Protein AF-A0A914HN66-F1 (afdb_monomer_lite)

Radius of gyration: 15.81 Å; chains: 1; bounding box: 51×20×31 Å

Organism: Globodera rostochiensis (NCBI:txid31243)

Secondary structure (DSSP, 8-state):
----HHHHHHHHHHT---HHHHHHHHHTS-HHHIIIIIGGG-HHHHHHHHHHHHHHHHHHHHHHT----

pLDDT: mean 75.93, std 13.53, range [44.72, 90.5]

Sequence (69 aa):
MSGNPKKVEERLKEIFICDDVLFDVFTFFGHFVLGLKVVLISDQFDFLVDAHFKLNEWSLGYVLGSKPP

Foldseek 3Di:
DDDDVVVVVVVVVVVDDDLVVVLVVCVVPDLCCQVPPQCVPDPVSVVSSVVSCVVVVCVVCVVVVNDDD

Structure (mmCIF, N/CA/C/O backbone):
data_AF-A0A914HN66-F1
#
_entry.id   AF-A0A914HN66-F1
#
loop_
_atom_site.group_PDB
_atom_site.id
_atom_site.type_symbol
_atom_site.label_atom_id
_atom_site.label_alt_id
_atom_site.label_comp_id
_atom_site.label_asym_id
_atom_site.label_entity_id
_atom_site.label_seq_id
_atom_site.pdbx_PDB_ins_code
_atom_site.Cartn_x
_atom_site.Cartn_y
_atom_site.Cartn_z
_atom_site.occupancy
_atom_site.B_iso_or_equiv
_atom_site.auth_seq_id
_atom_site.auth_comp_id
_atom_site.auth_asym_id
_atom_site.auth_atom_id
_atom_site.pdbx_PDB_model_num
ATOM 1 N N . MET A 1 1 ? -27.461 11.186 6.582 1.00 50.00 1 MET A N 1
ATOM 2 C CA . MET A 1 1 ? -27.499 10.094 7.579 1.00 50.00 1 MET A CA 1
ATOM 3 C C . MET A 1 1 ? -26.223 10.162 8.406 1.00 50.00 1 MET A C 1
ATOM 5 O O . MET A 1 1 ? -25.159 9.927 7.854 1.00 50.00 1 MET A O 1
ATOM 9 N N . SER A 1 2 ? -26.295 10.546 9.682 1.00 58.28 2 SER A N 1
ATOM 10 C CA . SER A 1 2 ? -25.133 10.565 10.582 1.00 58.28 2 SER A CA 1
ATOM 11 C C . SER A 1 2 ? -24.980 9.189 11.234 1.00 58.28 2 SER A C 1
ATOM 13 O O . SER A 1 2 ? -25.642 8.881 12.226 1.00 58.28 2 SER A O 1
ATOM 15 N N . GLY A 1 3 ? -24.161 8.323 10.637 1.00 62.19 3 GLY A N 1
ATOM 16 C CA . GLY A 1 3 ? -23.782 7.059 11.265 1.00 62.19 3 GLY A CA 1
ATOM 17 C C . GLY A 1 3 ? -22.965 7.328 12.529 1.00 62.19 3 GLY A C 1
ATOM 18 O O . GLY A 1 3 ? -22.078 8.174 12.518 1.00 62.19 3 GLY A 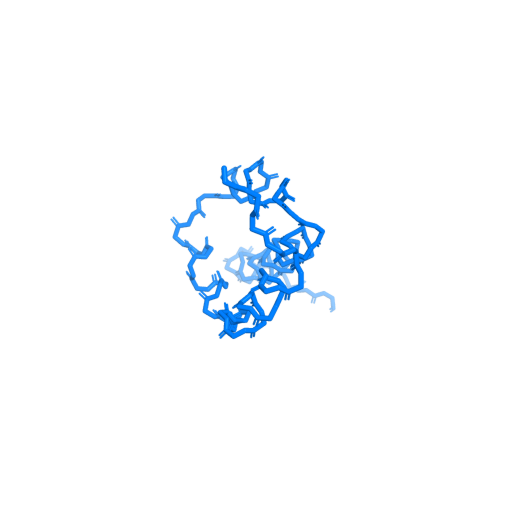O 1
ATOM 19 N N . ASN A 1 4 ? -23.271 6.628 13.623 1.00 75.88 4 ASN A N 1
ATOM 20 C CA . ASN A 1 4 ? -22.488 6.703 14.857 1.00 75.88 4 ASN A CA 1
ATOM 21 C C . ASN A 1 4 ? -21.026 6.303 14.559 1.00 75.88 4 ASN A C 1
ATOM 23 O O . ASN A 1 4 ? -20.821 5.168 14.125 1.00 75.88 4 ASN A O 1
ATOM 27 N N . PRO A 1 5 ? -20.019 7.163 14.799 1.00 68.44 5 PRO A N 1
ATOM 28 C CA . PRO A 1 5 ? -18.631 6.900 14.400 1.00 68.44 5 PRO A CA 1
ATOM 29 C C . PRO A 1 5 ? -18.062 5.625 15.038 1.00 68.44 5 PRO A C 1
ATOM 31 O O . PRO A 1 5 ? -17.385 4.855 14.366 1.00 68.44 5 PRO A O 1
ATOM 34 N N . LYS A 1 6 ? -18.471 5.311 16.276 1.00 73.31 6 LYS A N 1
ATOM 35 C CA . LYS A 1 6 ? -18.109 4.062 16.975 1.00 73.31 6 LYS A CA 1
ATOM 36 C C . LYS A 1 6 ? -18.519 2.796 16.210 1.00 73.31 6 LYS A C 1
ATOM 38 O O . LYS A 1 6 ? -17.753 1.847 16.132 1.00 73.31 6 LYS A O 1
ATOM 43 N N . LYS A 1 7 ? -19.697 2.811 15.572 1.00 71.06 7 LYS A N 1
ATOM 44 C CA . LYS A 1 7 ? -20.180 1.691 14.744 1.00 71.06 7 LYS A CA 1
ATOM 45 C C . LYS A 1 7 ? -19.447 1.581 13.408 1.00 71.06 7 LYS A C 1
ATOM 47 O O . LYS A 1 7 ? -19.512 0.536 12.774 1.00 71.06 7 LYS A O 1
ATOM 52 N N . VAL A 1 8 ? -18.826 2.656 12.924 1.00 70.31 8 VAL A N 1
ATOM 53 C CA . VAL A 1 8 ? -18.048 2.628 11.677 1.00 70.31 8 VAL A CA 1
ATOM 54 C C . VAL A 1 8 ? -16.675 2.017 11.938 1.00 70.31 8 VAL A C 1
ATOM 56 O O . VAL A 1 8 ? -16.248 1.159 11.175 1.00 70.31 8 VAL A O 1
ATOM 59 N N . GLU A 1 9 ? -16.037 2.398 13.043 1.00 70.94 9 GLU A N 1
ATOM 60 C CA . GLU A 1 9 ? -14.745 1.855 13.477 1.00 70.94 9 GLU A CA 1
ATOM 61 C C . GLU A 1 9 ? -14.790 0.344 13.746 1.00 70.94 9 GLU A C 1
ATOM 63 O O . GLU A 1 9 ? -13.903 -0.384 13.307 1.00 70.94 9 GLU A O 1
ATOM 68 N N . GLU A 1 10 ? -15.837 -0.147 14.419 1.00 74.94 10 GLU A N 1
ATOM 69 C CA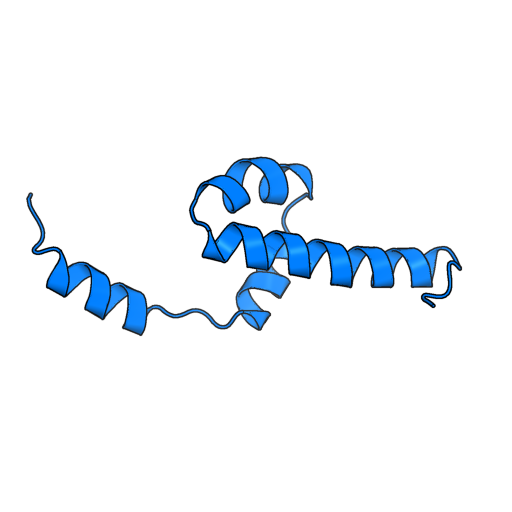 . GLU A 1 10 ? -16.021 -1.585 14.676 1.00 74.94 10 GLU A CA 1
ATOM 70 C C . GLU A 1 10 ? -16.143 -2.388 13.376 1.00 74.94 10 GLU A C 1
ATOM 72 O O . GLU A 1 10 ? -15.482 -3.410 13.216 1.00 74.94 10 GLU A O 1
ATOM 77 N N . ARG A 1 11 ? -16.911 -1.883 12.404 1.00 69.19 11 ARG A N 1
ATOM 78 C CA . ARG A 1 11 ? -17.041 -2.536 11.095 1.00 69.19 11 ARG A CA 1
ATOM 79 C C . ARG A 1 11 ? -15.750 -2.472 10.289 1.00 69.19 11 ARG A C 1
ATOM 81 O O . ARG A 1 11 ? -15.428 -3.430 9.610 1.00 69.19 11 ARG A O 1
ATOM 88 N N . LEU A 1 12 ? -15.001 -1.371 10.343 1.00 70.12 12 LEU A N 1
ATOM 89 C CA . LEU A 1 12 ? -13.710 -1.274 9.651 1.00 70.12 12 LEU A CA 1
ATOM 90 C C . LEU A 1 12 ? -12.683 -2.265 10.214 1.00 70.12 12 LEU A C 1
ATOM 92 O O . LEU A 1 12 ? -11.896 -2.808 9.447 1.00 70.12 12 LEU A O 1
ATOM 96 N N . LYS A 1 13 ? -12.736 -2.555 11.521 1.00 69.62 13 LYS A N 1
ATOM 97 C CA . LYS A 1 13 ? -11.935 -3.622 12.142 1.00 69.62 13 LYS A CA 1
ATOM 98 C C . LYS A 1 13 ? -12.372 -5.025 11.713 1.00 69.62 13 LYS A C 1
ATOM 100 O O . LYS A 1 13 ? -11.519 -5.893 11.578 1.00 69.62 13 LYS A O 1
ATOM 105 N N . GLU A 1 14 ? -13.664 -5.256 11.478 1.00 70.44 14 GLU A N 1
ATOM 106 C CA . GLU A 1 14 ? -14.153 -6.523 10.903 1.00 70.44 14 GLU A CA 1
ATOM 107 C C . GLU A 1 14 ? -13.756 -6.701 9.432 1.00 70.44 14 GLU A C 1
ATOM 109 O O . GLU A 1 14 ? -13.492 -7.821 9.005 1.00 70.44 14 GLU A O 1
ATOM 114 N N . ILE A 1 15 ? -13.679 -5.614 8.657 1.00 68.50 15 ILE A N 1
ATOM 115 C CA . ILE A 1 15 ? -13.293 -5.640 7.234 1.00 68.50 15 ILE A CA 1
ATOM 116 C C . ILE A 1 15 ? -11.763 -5.519 7.085 1.00 68.50 15 ILE A C 1
ATOM 118 O O . ILE A 1 15 ? -11.265 -5.020 6.079 1.00 68.50 15 ILE A O 1
ATOM 122 N N . PHE A 1 16 ? -10.993 -5.949 8.086 1.00 69.00 16 PHE A N 1
ATOM 123 C CA . PHE A 1 16 ? -9.538 -5.921 8.001 1.00 69.00 16 PHE A CA 1
ATOM 124 C C . PHE A 1 16 ? -9.066 -6.927 6.942 1.00 69.00 16 PHE A C 1
ATOM 126 O O . PHE A 1 16 ? -9.088 -8.141 7.145 1.00 69.00 16 PHE A O 1
ATOM 133 N N . ILE A 1 17 ? -8.683 -6.407 5.778 1.00 79.06 17 ILE A N 1
ATOM 134 C CA . ILE A 1 17 ? -8.095 -7.182 4.688 1.00 79.06 17 ILE A CA 1
ATOM 135 C C . ILE A 1 17 ? -6.613 -7.348 5.016 1.00 79.06 17 ILE A C 1
ATOM 137 O O . ILE A 1 17 ? -5.942 -6.380 5.356 1.00 79.06 17 ILE A O 1
ATOM 141 N N . CYS A 1 18 ? -6.119 -8.581 4.933 1.00 85.44 18 CYS A N 1
ATOM 142 C CA . CYS A 1 18 ? -4.715 -8.885 5.178 1.00 85.44 18 CYS A CA 1
ATOM 143 C C . CYS A 1 18 ? -3.807 -8.113 4.207 1.00 85.44 18 CYS A C 1
ATOM 145 O O . CYS A 1 18 ? -4.107 -8.036 3.012 1.00 85.44 18 CYS A O 1
ATOM 147 N N . ASP A 1 19 ? -2.690 -7.597 4.723 1.00 84.62 19 ASP A N 1
ATOM 148 C CA . ASP A 1 19 ? -1.703 -6.833 3.956 1.00 84.62 19 ASP A CA 1
ATOM 149 C C . ASP A 1 19 ? -1.227 -7.601 2.712 1.00 84.62 19 ASP A C 1
ATOM 151 O O . ASP A 1 19 ? -1.117 -7.012 1.641 1.00 84.62 19 ASP A O 1
ATOM 155 N N . ASP A 1 20 ? -1.056 -8.926 2.807 1.00 85.12 20 ASP A N 1
ATOM 156 C CA . ASP A 1 20 ? -0.668 -9.787 1.680 1.00 85.12 20 ASP A CA 1
ATOM 157 C C . ASP A 1 20 ? -1.681 -9.745 0.525 1.00 85.12 20 ASP A C 1
ATOM 159 O O . ASP A 1 20 ? -1.306 -9.666 -0.644 1.00 85.12 20 ASP A O 1
ATOM 163 N N . VAL A 1 21 ? -2.980 -9.749 0.843 1.00 88.31 21 VAL A N 1
ATOM 164 C CA . VAL A 1 21 ? -4.049 -9.662 -0.166 1.00 88.31 21 VAL A CA 1
ATOM 165 C C . VAL A 1 21 ? -4.049 -8.279 -0.812 1.00 88.31 21 VAL A C 1
ATOM 167 O O . VAL A 1 21 ? -4.256 -8.149 -2.017 1.00 88.31 21 VAL A O 1
ATOM 170 N N . LEU A 1 22 ? -3.795 -7.237 -0.023 1.00 87.00 22 LEU A N 1
ATOM 171 C CA . LEU A 1 22 ? -3.659 -5.872 -0.521 1.00 87.00 22 LEU A CA 1
ATOM 172 C C . LEU A 1 22 ? -2.444 -5.712 -1.439 1.00 87.00 22 LEU A C 1
ATOM 174 O O . LEU A 1 22 ? -2.568 -5.085 -2.491 1.00 87.00 22 LEU A O 1
ATOM 178 N N . PHE A 1 23 ? -1.309 -6.317 -1.092 1.00 86.44 23 PHE A N 1
ATOM 179 C CA . PHE A 1 23 ? -0.122 -6.333 -1.942 1.00 86.44 23 PHE A CA 1
ATOM 180 C C . PHE A 1 23 ? -0.371 -7.039 -3.272 1.00 86.44 23 PHE A C 1
ATOM 182 O O . PHE A 1 23 ? 0.031 -6.513 -4.309 1.00 86.44 23 PHE A O 1
ATOM 189 N N . ASP A 1 24 ? -1.074 -8.172 -3.259 1.00 86.50 24 ASP A N 1
ATOM 190 C CA . ASP A 1 24 ? -1.417 -8.898 -4.485 1.00 86.50 24 ASP A CA 1
ATOM 191 C C . ASP A 1 24 ? -2.334 -8.057 -5.389 1.00 86.50 24 ASP A C 1
ATOM 193 O O . ASP A 1 24 ? -2.119 -7.939 -6.597 1.00 86.50 24 ASP A O 1
ATOM 197 N N . VAL A 1 25 ? -3.299 -7.350 -4.791 1.00 87.75 25 VAL A N 1
ATOM 198 C CA . VAL A 1 25 ? -4.145 -6.380 -5.498 1.00 87.75 25 VAL A CA 1
ATOM 199 C C . VAL A 1 25 ? -3.318 -5.220 -6.068 1.00 87.75 25 VAL A C 1
ATOM 201 O O . VAL A 1 25 ? -3.562 -4.792 -7.198 1.00 87.75 25 VAL A O 1
ATOM 204 N N . PHE A 1 26 ? -2.323 -4.721 -5.332 1.00 87.31 26 PHE A N 1
ATOM 205 C CA . PHE A 1 26 ? -1.452 -3.633 -5.782 1.00 87.31 26 PHE A CA 1
ATOM 206 C C . PHE A 1 26 ? -0.626 -4.003 -7.012 1.00 87.31 26 PHE A C 1
ATOM 208 O O . PHE A 1 26 ? -0.470 -3.155 -7.887 1.00 87.31 26 PHE A O 1
ATOM 215 N N . THR A 1 27 ? -0.209 -5.260 -7.162 1.00 85.38 27 THR A N 1
ATOM 216 C CA . THR A 1 27 ? 0.494 -5.736 -8.367 1.00 85.38 27 THR A CA 1
ATOM 217 C C . THR A 1 27 ? -0.304 -5.550 -9.663 1.00 85.38 27 THR A C 1
ATOM 219 O O . THR A 1 27 ? 0.288 -5.433 -10.736 1.00 85.38 27 THR A O 1
ATOM 222 N N . PHE A 1 28 ? -1.639 -5.483 -9.591 1.00 84.50 28 PHE A N 1
ATOM 223 C CA . PHE A 1 28 ? -2.495 -5.209 -10.754 1.00 84.50 28 PHE A CA 1
ATOM 224 C C . PHE A 1 28 ? -2.645 -3.713 -11.062 1.00 84.50 28 PHE A C 1
ATOM 226 O O . PHE A 1 28 ? -3.108 -3.346 -12.146 1.00 84.50 28 PHE A O 1
ATOM 233 N N . PHE A 1 29 ? -2.265 -2.838 -10.131 1.00 83.75 29 PHE A N 1
ATOM 234 C CA . PHE A 1 29 ? -2.319 -1.394 -10.300 1.00 83.75 29 PHE A CA 1
ATOM 235 C C . PHE A 1 29 ? -0.951 -0.836 -10.695 1.00 83.75 29 PHE A C 1
ATOM 237 O O . PHE A 1 29 ? 0.094 -1.219 -10.183 1.00 83.75 29 PHE A O 1
ATOM 244 N N . GLY A 1 30 ? -0.943 0.133 -11.611 1.00 81.06 30 GLY A N 1
ATOM 245 C CA . GLY A 1 30 ? 0.295 0.830 -11.957 1.00 81.06 30 GLY A CA 1
ATOM 246 C C . GLY A 1 30 ? 0.828 1.652 -10.780 1.00 81.06 30 GLY A C 1
ATOM 247 O O . GLY A 1 30 ? 0.044 2.232 -10.024 1.00 81.06 30 GLY A O 1
ATOM 248 N N . HIS A 1 31 ? 2.157 1.797 -10.691 1.00 81.69 31 HIS A N 1
ATOM 249 C CA . HIS A 1 31 ? 2.830 2.589 -9.649 1.00 81.69 31 HIS A CA 1
ATOM 250 C C . HIS A 1 31 ? 2.234 4.000 -9.491 1.00 81.69 31 HIS A C 1
ATOM 252 O O . HIS A 1 31 ? 2.069 4.495 -8.381 1.00 81.69 31 HIS A O 1
ATOM 258 N N . PHE A 1 32 ? 1.830 4.628 -10.599 1.00 81.88 32 PHE A N 1
ATOM 259 C CA . PHE A 1 32 ? 1.199 5.948 -10.585 1.00 81.88 32 PHE A CA 1
ATOM 260 C C . PHE A 1 32 ? -0.164 5.965 -9.874 1.00 81.88 32 PHE A C 1
ATOM 262 O O . PHE A 1 32 ? -0.486 6.915 -9.167 1.00 81.88 32 PHE A O 1
ATOM 269 N N . VAL A 1 33 ? -0.974 4.913 -10.031 1.00 87.75 33 VAL A N 1
ATOM 270 C CA . VAL A 1 33 ? -2.276 4.808 -9.356 1.00 87.75 33 VAL A CA 1
ATOM 271 C C . VAL A 1 33 ? -2.071 4.587 -7.859 1.00 87.75 33 VAL A C 1
ATOM 273 O O . VAL A 1 33 ? -2.737 5.237 -7.054 1.00 87.75 33 VAL A O 1
ATOM 276 N N . LEU A 1 34 ? -1.117 3.737 -7.482 1.00 88.19 34 LEU A N 1
ATOM 277 C CA . LEU A 1 34 ? -0.800 3.467 -6.080 1.00 88.19 34 LEU A CA 1
ATOM 278 C C . LEU A 1 34 ? -0.253 4.714 -5.367 1.00 88.19 34 LEU A C 1
ATOM 280 O O . LEU A 1 34 ? -0.815 5.144 -4.361 1.00 88.19 34 LEU A O 1
ATOM 284 N N . GLY A 1 35 ? 0.769 5.357 -5.937 1.00 83.62 35 GLY A N 1
ATOM 285 C CA . GLY A 1 35 ? 1.437 6.507 -5.321 1.00 83.62 35 GLY A CA 1
ATOM 286 C C . GLY A 1 35 ? 0.633 7.810 -5.335 1.00 83.62 35 GLY A C 1
ATOM 287 O O . GLY A 1 35 ? 0.896 8.687 -4.521 1.00 83.62 35 GLY A O 1
ATOM 288 N N . LEU A 1 36 ? -0.350 7.961 -6.232 1.00 86.44 36 LEU A N 1
ATOM 289 C CA . LEU A 1 36 ? -1.130 9.200 -6.333 1.00 86.44 36 LEU A CA 1
ATOM 290 C C . LEU A 1 36 ? -2.548 9.078 -5.775 1.00 86.44 36 LEU A C 1
ATOM 292 O O . LEU A 1 36 ? -3.086 10.058 -5.273 1.00 86.44 36 LEU A O 1
ATOM 296 N N . LYS A 1 37 ? -3.188 7.910 -5.893 1.00 87.31 37 LYS A N 1
ATOM 297 C CA . LYS A 1 37 ? -4.572 7.725 -5.430 1.00 87.31 37 LYS A CA 1
ATOM 298 C C . LYS A 1 37 ? -4.664 6.943 -4.135 1.00 87.31 37 LYS A C 1
ATOM 300 O O . LYS A 1 37 ? -5.488 7.313 -3.313 1.00 87.31 37 LYS A O 1
ATOM 305 N N . VAL A 1 38 ? -3.878 5.880 -3.965 1.00 87.06 38 VAL A N 1
ATOM 306 C CA . VAL A 1 38 ? -4.017 4.975 -2.810 1.00 87.06 38 VAL A CA 1
ATOM 307 C C . VAL A 1 38 ? -3.322 5.543 -1.574 1.00 87.06 38 VAL A C 1
ATOM 309 O O . VAL A 1 38 ? -3.928 5.581 -0.507 1.00 87.06 38 VAL A O 1
ATOM 312 N N . VAL A 1 39 ? -2.123 6.103 -1.749 1.00 89.00 39 VAL A N 1
ATOM 313 C CA . VAL A 1 39 ? -1.364 6.830 -0.712 1.00 89.00 39 VAL A CA 1
ATOM 314 C C . VAL A 1 39 ? -2.192 7.916 -0.013 1.00 89.00 39 VAL A C 1
ATOM 316 O O . VAL A 1 39 ? -2.130 8.076 1.198 1.00 89.00 39 VAL A O 1
ATOM 319 N N . LEU A 1 40 ? -3.030 8.638 -0.766 1.00 89.38 40 LEU A N 1
ATOM 320 C CA . LEU A 1 40 ? -3.797 9.772 -0.239 1.00 89.38 40 LEU A CA 1
ATOM 321 C C . LEU A 1 40 ? -5.010 9.361 0.608 1.00 89.38 40 LEU A C 1
ATOM 323 O O . LEU A 1 40 ? -5.666 10.225 1.187 1.00 89.38 40 LEU A O 1
ATOM 327 N N . ILE A 1 41 ? -5.357 8.072 0.645 1.00 88.00 41 ILE A N 1
ATOM 328 C CA . ILE A 1 41 ? -6.558 7.595 1.342 1.00 88.00 41 ILE A CA 1
ATOM 329 C C . ILE A 1 41 ? -6.323 7.551 2.853 1.00 88.00 41 ILE A C 1
ATOM 331 O O . ILE A 1 41 ? -7.238 7.845 3.622 1.00 88.00 41 ILE A O 1
ATOM 335 N N . SER A 1 42 ? -5.127 7.152 3.288 1.00 85.69 42 SER A N 1
ATOM 336 C CA . SER A 1 42 ? -4.796 7.009 4.706 1.00 85.69 42 SER A CA 1
ATOM 337 C C . SER A 1 42 ? -3.299 6.809 4.906 1.00 85.69 42 SER A C 1
ATOM 339 O O . SER A 1 42 ? -2.653 6.158 4.088 1.00 85.69 42 SER A O 1
ATOM 341 N N . ASP A 1 43 ? -2.801 7.231 6.066 1.00 87.44 43 ASP A N 1
ATOM 342 C CA . ASP A 1 43 ? -1.440 6.958 6.536 1.00 87.44 43 ASP A CA 1
ATOM 343 C C . ASP A 1 43 ? -1.107 5.450 6.555 1.00 87.44 43 ASP A C 1
ATOM 345 O O . ASP A 1 43 ? 0.037 5.060 6.330 1.00 87.44 43 ASP A O 1
ATOM 349 N N . GLN A 1 44 ? -2.099 4.569 6.766 1.00 86.31 44 GLN A N 1
ATOM 350 C CA . GLN A 1 44 ? -1.883 3.118 6.663 1.00 86.31 44 GLN A CA 1
ATOM 351 C C . GLN A 1 44 ? -1.560 2.698 5.223 1.00 86.31 44 GLN A C 1
ATOM 353 O O . GLN A 1 44 ? -0.673 1.876 5.001 1.00 86.31 44 GLN A O 1
ATOM 358 N N . PHE A 1 45 ? -2.280 3.255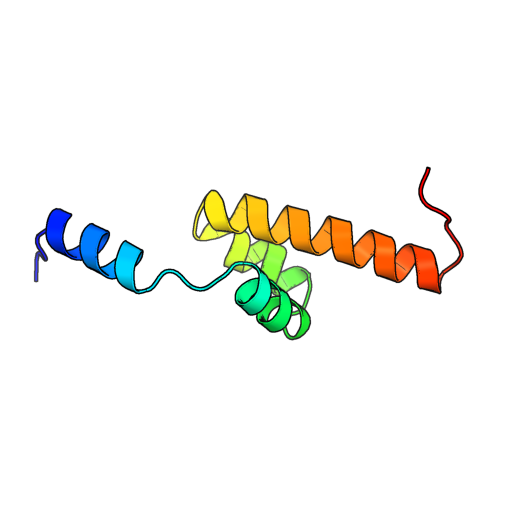 4.245 1.00 87.75 45 PHE A N 1
ATOM 359 C CA . PHE A 1 45 ? -2.051 2.959 2.834 1.00 87.75 45 PHE A CA 1
ATOM 360 C C . PHE A 1 45 ? -0.752 3.572 2.329 1.00 87.75 45 PHE A C 1
ATOM 362 O O . PHE A 1 45 ? -0.114 2.964 1.477 1.00 87.75 45 PHE A O 1
ATOM 369 N N . ASP A 1 46 ? -0.338 4.718 2.868 1.00 88.62 46 ASP A N 1
ATOM 370 C CA . ASP A 1 46 ? 0.975 5.303 2.589 1.00 88.62 46 ASP A CA 1
ATOM 371 C C . ASP A 1 46 ? 2.105 4.331 2.951 1.00 88.62 46 ASP A C 1
ATOM 373 O O . ASP A 1 46 ? 2.906 3.958 2.091 1.00 88.62 46 ASP A O 1
ATOM 377 N N . PHE A 1 47 ? 2.078 3.795 4.175 1.00 90.38 47 PHE A N 1
ATOM 378 C CA . PHE A 1 47 ? 3.051 2.793 4.611 1.00 90.38 47 PHE A CA 1
ATOM 379 C C . PHE A 1 47 ? 2.994 1.508 3.769 1.00 90.38 47 PHE A C 1
ATOM 381 O O . PHE A 1 47 ? 4.031 0.942 3.417 1.00 90.38 47 PHE A O 1
ATOM 388 N N . LEU A 1 48 ? 1.788 1.051 3.418 1.00 90.19 48 LEU A N 1
ATOM 389 C CA . LEU A 1 48 ? 1.607 -0.151 2.603 1.00 90.19 48 LEU A CA 1
ATOM 390 C C . LEU A 1 48 ? 2.152 0.037 1.181 1.00 90.19 48 LEU A C 1
ATOM 392 O O . LEU A 1 48 ? 2.833 -0.837 0.657 1.00 90.19 48 LEU A O 1
ATOM 396 N N . VAL A 1 49 ? 1.877 1.172 0.543 1.00 88.19 49 VAL A N 1
ATOM 397 C CA . VAL A 1 49 ? 2.356 1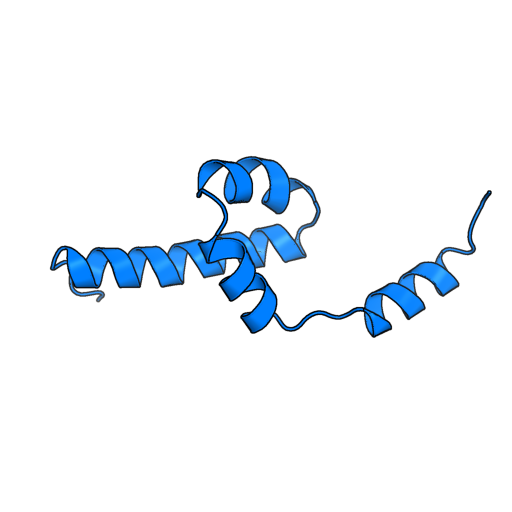.467 -0.814 1.00 88.19 49 VAL A CA 1
ATOM 398 C C . VAL A 1 49 ? 3.881 1.621 -0.835 1.00 88.19 49 VAL A C 1
ATOM 400 O O . VAL A 1 49 ? 4.525 1.079 -1.734 1.00 88.19 49 VAL A O 1
ATOM 403 N N . ASP A 1 50 ? 4.476 2.274 0.168 1.00 89.06 50 ASP A N 1
ATOM 404 C CA . ASP A 1 50 ? 5.937 2.368 0.315 1.00 89.06 50 ASP A CA 1
ATOM 405 C C . ASP A 1 50 ? 6.586 0.981 0.488 1.00 89.06 50 ASP A C 1
ATOM 407 O O . ASP A 1 50 ? 7.559 0.649 -0.197 1.00 89.06 50 ASP A O 1
ATOM 411 N N . ALA A 1 51 ? 6.008 0.120 1.333 1.00 90.50 51 ALA A N 1
ATOM 412 C CA . ALA A 1 51 ? 6.469 -1.258 1.496 1.00 90.50 51 ALA A CA 1
ATOM 413 C C . ALA A 1 51 ? 6.343 -2.072 0.195 1.00 90.50 51 ALA A C 1
ATOM 415 O O . ALA A 1 51 ? 7.266 -2.810 -0.160 1.00 90.50 51 ALA A O 1
ATOM 416 N N . HIS A 1 52 ? 5.244 -1.902 -0.548 1.00 88.31 52 HIS A N 1
ATOM 417 C CA . HIS A 1 52 ? 5.025 -2.570 -1.832 1.00 88.31 52 HIS A CA 1
ATOM 418 C C . HIS A 1 52 ? 6.102 -2.186 -2.843 1.00 88.31 52 HIS A C 1
ATOM 420 O O . HIS A 1 52 ? 6.677 -3.056 -3.497 1.00 88.31 52 HIS A O 1
ATOM 426 N N . PHE A 1 5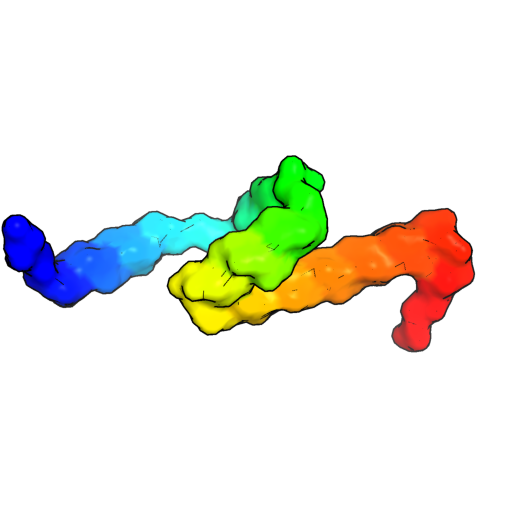3 ? 6.412 -0.891 -2.950 1.00 85.38 53 PHE A N 1
ATOM 427 C CA . PHE A 1 53 ? 7.459 -0.426 -3.851 1.00 85.38 53 PHE A CA 1
ATOM 428 C C . PHE A 1 53 ? 8.836 -0.912 -3.433 1.00 85.38 53 PHE A C 1
ATOM 430 O O . PHE A 1 53 ? 9.564 -1.369 -4.300 1.00 85.38 53 PHE A O 1
ATOM 437 N N . LYS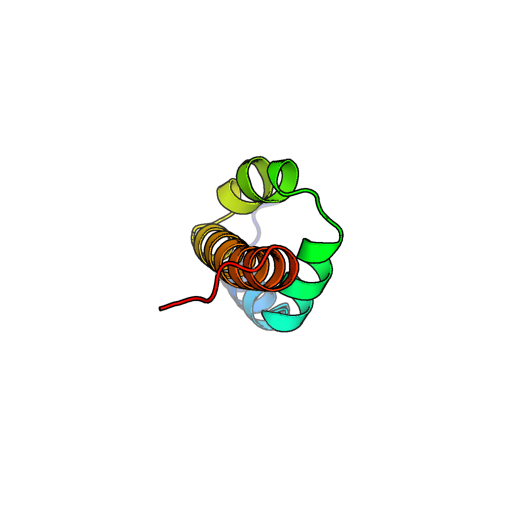 A 1 54 ? 9.188 -0.921 -2.145 1.00 84.88 54 LYS A N 1
ATOM 438 C CA . LYS A 1 54 ? 10.484 -1.462 -1.695 1.00 84.88 54 LYS A CA 1
ATOM 439 C C . LYS A 1 54 ? 10.641 -2.947 -2.023 1.00 84.88 54 LYS A C 1
ATOM 441 O O . LYS A 1 54 ? 11.691 -3.362 -2.510 1.00 84.88 54 LYS A O 1
ATOM 446 N N . LEU A 1 55 ? 9.590 -3.740 -1.810 1.00 82.75 55 LEU A N 1
ATOM 447 C CA . LEU A 1 55 ? 9.581 -5.164 -2.159 1.00 82.75 55 LEU A CA 1
ATOM 448 C C . LEU A 1 55 ? 9.668 -5.374 -3.679 1.00 82.75 55 LEU A C 1
ATOM 450 O O . LEU A 1 55 ? 10.446 -6.210 -4.148 1.00 82.75 55 LEU A O 1
ATOM 454 N N . ASN A 1 56 ? 8.934 -4.578 -4.460 1.00 75.44 56 ASN A N 1
ATOM 455 C CA . ASN A 1 56 ? 8.936 -4.682 -5.917 1.00 75.44 56 ASN A CA 1
ATOM 456 C C . ASN A 1 56 ? 10.193 -4.099 -6.574 1.00 75.44 56 ASN A C 1
ATOM 458 O O . ASN A 1 56 ? 10.657 -4.664 -7.558 1.00 75.44 56 ASN A O 1
ATOM 462 N N . GLU A 1 57 ? 10.792 -3.031 -6.053 1.00 67.25 57 GLU A N 1
ATOM 463 C CA . GLU A 1 57 ? 12.084 -2.504 -6.508 1.00 67.25 57 GLU A CA 1
ATOM 464 C C . GLU A 1 57 ? 13.200 -3.510 -6.254 1.00 67.25 57 GLU A C 1
ATOM 466 O O . GLU A 1 57 ? 14.077 -3.673 -7.099 1.00 67.25 57 GLU A O 1
ATOM 471 N N . TRP A 1 58 ? 13.151 -4.247 -5.143 1.00 52.97 58 TRP A N 1
ATOM 472 C CA . TRP A 1 58 ? 14.079 -5.353 -4.913 1.00 52.97 58 TRP A CA 1
ATOM 473 C C . TRP A 1 58 ? 13.822 -6.515 -5.869 1.00 52.97 58 TRP A C 1
ATOM 475 O O . TRP A 1 58 ? 14.781 -7.123 -6.341 1.00 52.97 58 TRP A O 1
ATOM 485 N N . SER A 1 59 ? 12.564 -6.783 -6.230 1.00 53.56 59 SER A N 1
ATOM 486 C CA . SER A 1 59 ? 12.231 -7.777 -7.258 1.00 53.56 59 SER A CA 1
ATOM 487 C C . SER A 1 59 ? 12.699 -7.355 -8.665 1.00 53.56 59 SER A C 1
ATOM 489 O O . SER A 1 59 ? 13.271 -8.165 -9.394 1.00 53.56 59 SER A O 1
ATOM 491 N N . LEU A 1 60 ? 12.559 -6.072 -9.024 1.00 53.03 60 LEU A N 1
ATOM 492 C CA . LEU A 1 60 ? 13.008 -5.490 -10.295 1.00 53.03 60 LEU A CA 1
ATOM 493 C C . LEU A 1 60 ? 14.531 -5.389 -10.361 1.00 53.03 60 LEU A C 1
ATOM 495 O O . LEU A 1 60 ? 15.118 -5.700 -11.395 1.00 53.03 60 LEU A O 1
ATOM 499 N N . GLY A 1 61 ? 15.175 -5.009 -9.259 1.00 51.84 61 GLY A N 1
ATOM 500 C CA . GLY A 1 61 ? 16.627 -5.012 -9.119 1.00 51.84 61 GLY A CA 1
ATOM 501 C C . GLY A 1 61 ? 17.212 -6.416 -9.242 1.00 51.84 61 GLY A C 1
ATOM 502 O O . GLY A 1 61 ? 18.229 -6.597 -9.907 1.00 51.84 61 GLY A O 1
ATOM 503 N N . TYR A 1 62 ? 16.517 -7.438 -8.730 1.00 54.25 62 TYR A N 1
ATOM 504 C CA . TYR A 1 62 ? 16.885 -8.839 -8.960 1.00 54.25 62 TYR A CA 1
ATOM 505 C C . TYR A 1 62 ? 16.824 -9.227 -10.443 1.00 54.25 62 TYR A C 1
ATOM 507 O O . TYR A 1 62 ? 17.722 -9.909 -10.936 1.00 54.25 62 TYR A O 1
ATOM 515 N N . VAL A 1 63 ? 15.795 -8.772 -11.166 1.00 54.91 63 VAL A N 1
ATOM 516 C CA . VAL A 1 63 ? 15.636 -9.026 -12.610 1.00 54.91 63 VAL A CA 1
ATOM 517 C C . VAL A 1 63 ? 16.652 -8.234 -13.450 1.00 54.91 63 VAL A C 1
ATOM 519 O O . VAL A 1 63 ? 17.090 -8.720 -14.492 1.00 54.91 63 VAL A O 1
ATOM 522 N N . LEU A 1 64 ? 17.080 -7.052 -12.993 1.00 55.56 64 LEU A N 1
ATOM 523 C CA . LEU A 1 64 ? 18.059 -6.179 -13.664 1.00 55.56 64 LEU A CA 1
ATOM 524 C C . LEU A 1 64 ? 19.508 -6.332 -13.152 1.00 55.56 64 LEU A C 1
ATOM 526 O O . LEU A 1 64 ? 20.400 -5.625 -13.618 1.00 55.56 64 LEU A O 1
ATOM 530 N N . GLY A 1 65 ? 19.773 -7.273 -12.242 1.00 47.31 65 GLY A N 1
ATOM 531 C CA . GLY A 1 65 ? 21.121 -7.602 -11.764 1.00 47.31 65 GLY A CA 1
ATOM 532 C C . GLY A 1 65 ? 21.701 -6.675 -10.686 1.00 47.31 65 GLY A C 1
ATOM 533 O O . GLY A 1 65 ? 22.873 -6.824 -10.334 1.00 47.31 65 GLY A O 1
ATOM 534 N N . SER A 1 66 ? 20.926 -5.750 -10.115 1.00 52.88 66 SER A N 1
ATOM 535 C CA . SER A 1 66 ? 21.343 -4.995 -8.931 1.00 52.88 66 SER A CA 1
ATOM 536 C C . SER A 1 66 ? 21.058 -5.803 -7.660 1.00 52.88 66 SER A C 1
ATOM 538 O O . SER A 1 66 ? 19.951 -5.836 -7.129 1.00 52.88 66 SER A O 1
ATOM 540 N N . LYS A 1 67 ? 22.102 -6.479 -7.170 1.00 44.72 67 LYS A N 1
ATOM 541 C CA . LYS A 1 67 ? 22.117 -7.187 -5.883 1.00 44.72 67 LYS A CA 1
ATOM 542 C C . LYS A 1 67 ? 21.855 -6.184 -4.737 1.00 44.72 67 LYS A C 1
ATOM 544 O O . LYS A 1 67 ? 22.593 -5.200 -4.659 1.00 44.72 67 LYS A O 1
ATOM 549 N N . PRO A 1 68 ? 20.862 -6.409 -3.857 1.00 53.53 68 PRO A N 1
ATOM 550 C CA . PRO A 1 68 ? 20.671 -5.558 -2.684 1.00 53.53 68 PRO A CA 1
ATOM 551 C C . PRO A 1 68 ? 21.838 -5.741 -1.687 1.00 53.53 68 PRO A C 1
ATOM 553 O O . PRO A 1 68 ? 22.445 -6.820 -1.684 1.00 53.53 68 PRO A O 1
ATOM 556 N N . PRO A 1 69 ? 22.189 -4.699 -0.902 1.00 61.75 69 PRO A N 1
ATOM 557 C CA . PRO A 1 69 ? 23.273 -4.747 0.083 1.00 61.75 69 PRO A CA 1
ATOM 558 C C . PRO A 1 69 ? 23.023 -5.762 1.205 1.00 61.75 69 PRO A C 1
ATOM 560 O O . PRO A 1 69 ? 21.848 -5.946 1.596 1.00 61.75 69 PRO A O 1
#